Protein AF-A0A6M3XS46-F1 (afdb_monomer_lite)

Sequence (146 aa):
MAIVKEPLQTPPLLVDDRVGSIELVKHLKLACEATRLEYGDFAFFGNGPDDQILSIGIERKTLSDLVNSMQSGRLSGHQLIGLVDTYHIVYLLIEGTYRVNWDTGTIMVPRGKGWTPLGFGARTFSYREVANFLNTLAIIGNVHVW

Structure (mmCIF, N/CA/C/O backbone):
data_AF-A0A6M3XS46-F1
#
_entry.id   AF-A0A6M3XS46-F1
#
loop_
_atom_site.group_PDB
_atom_site.id
_atom_site.type_symbol
_atom_site.label_atom_id
_atom_site.label_alt_id
_atom_site.label_comp_id
_atom_site.label_asym_id
_atom_site.label_entity_id
_atom_site.label_seq_id
_atom_site.pdbx_PDB_ins_code
_atom_site.Cartn_x
_atom_site.Cartn_y
_atom_site.Cartn_z
_atom_site.occupancy
_atom_site.B_iso_or_equiv
_atom_site.auth_seq_id
_atom_site.auth_comp_id
_atom_site.auth_asym_id
_atom_site.auth_atom_id
_atom_site.pdbx_PDB_model_num
ATOM 1 N N . MET A 1 1 ? -38.302 -2.094 29.552 1.00 43.16 1 MET A N 1
ATOM 2 C CA . MET A 1 1 ? -37.564 -0.822 29.436 1.00 43.16 1 MET A CA 1
ATOM 3 C C . MET A 1 1 ? -36.583 -1.001 28.289 1.00 43.16 1 MET A C 1
ATOM 5 O O . MET A 1 1 ? -35.618 -1.733 28.449 1.00 43.16 1 MET A O 1
ATOM 9 N N . ALA A 1 2 ? -36.922 -0.518 27.092 1.00 43.22 2 ALA A N 1
ATOM 10 C CA . ALA A 1 2 ? -36.067 -0.682 25.919 1.00 43.22 2 ALA A CA 1
ATOM 11 C C . ALA A 1 2 ? -34.899 0.299 26.040 1.00 43.22 2 ALA A C 1
ATOM 13 O O . ALA A 1 2 ? -35.121 1.507 26.103 1.00 43.22 2 ALA A O 1
ATOM 14 N N . ILE A 1 3 ? -33.675 -0.219 26.127 1.00 46.28 3 ILE A N 1
ATOM 15 C CA . ILE A 1 3 ? -32.476 0.601 25.980 1.00 46.28 3 ILE A CA 1
ATOM 16 C C . ILE A 1 3 ? -32.455 1.015 24.513 1.00 46.28 3 ILE A C 1
ATOM 18 O O . ILE A 1 3 ? -32.160 0.207 23.634 1.00 46.28 3 ILE A O 1
ATOM 22 N N . VAL A 1 4 ? -32.835 2.259 24.244 1.00 43.72 4 VAL A N 1
ATOM 23 C CA . VAL A 1 4 ? -32.537 2.901 22.970 1.00 43.72 4 VAL A CA 1
ATOM 24 C C . VAL A 1 4 ? -31.016 3.055 22.966 1.00 43.72 4 VAL A C 1
ATOM 26 O O . VAL A 1 4 ? -30.494 3.963 23.604 1.00 43.72 4 VAL A O 1
ATOM 29 N N . LYS A 1 5 ? -30.287 2.106 22.356 1.00 49.78 5 LYS A N 1
ATOM 30 C CA . LYS A 1 5 ? -28.879 2.330 22.005 1.00 49.78 5 LYS A CA 1
ATOM 31 C C . LYS A 1 5 ? -28.913 3.545 21.079 1.00 49.78 5 LYS A C 1
ATOM 33 O O . LYS A 1 5 ? -29.469 3.449 19.984 1.00 49.78 5 LYS A O 1
ATOM 38 N N . GLU A 1 6 ? -28.422 4.693 21.545 1.00 52.88 6 GLU A N 1
ATOM 39 C CA . GLU A 1 6 ? -28.178 5.819 20.646 1.00 52.88 6 GLU A CA 1
ATOM 40 C C . GLU A 1 6 ? -27.375 5.300 19.446 1.00 52.88 6 GLU A C 1
ATOM 42 O O . GLU A 1 6 ? -26.515 4.427 19.632 1.00 52.88 6 GLU A O 1
ATOM 47 N N . PRO A 1 7 ? -27.666 5.755 18.214 1.00 50.28 7 PRO A N 1
ATOM 48 C CA . PRO A 1 7 ? -26.847 5.373 17.080 1.00 50.28 7 PRO A CA 1
ATOM 49 C C . PRO A 1 7 ? -25.418 5.782 17.420 1.00 5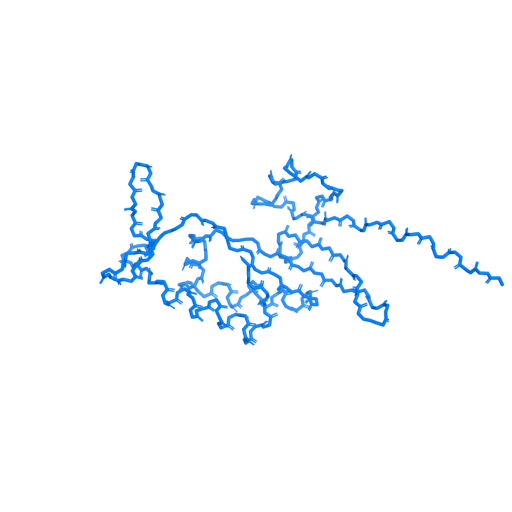0.28 7 PRO A C 1
ATOM 51 O O . PRO A 1 7 ? -25.172 6.959 17.679 1.00 50.28 7 PRO A O 1
ATOM 54 N N . LEU A 1 8 ? -24.509 4.801 17.475 1.00 51.78 8 LEU A N 1
ATOM 55 C CA . LEU A 1 8 ? -23.076 5.044 17.598 1.00 51.78 8 LEU A CA 1
ATOM 56 C C . LEU A 1 8 ? -22.747 6.156 16.603 1.00 51.78 8 LEU A C 1
ATOM 58 O O . LEU A 1 8 ? -22.883 5.952 15.394 1.00 51.78 8 LEU A O 1
ATOM 62 N N . GLN A 1 9 ? -22.418 7.345 17.121 1.00 57.31 9 GLN A N 1
ATOM 63 C CA . GLN A 1 9 ? -21.883 8.441 16.325 1.00 57.31 9 GLN A CA 1
ATOM 64 C C . GLN A 1 9 ? -20.797 7.812 15.464 1.00 57.31 9 GLN A C 1
ATOM 66 O O . GLN A 1 9 ? -19.858 7.243 16.019 1.00 57.31 9 GLN A O 1
ATOM 71 N N . THR A 1 10 ? -20.985 7.806 14.140 1.00 57.94 10 THR A N 1
ATOM 72 C CA . THR A 1 10 ? -20.041 7.187 13.202 1.00 57.94 10 THR A CA 1
ATOM 73 C C . THR A 1 10 ? -18.640 7.623 13.605 1.00 57.94 10 THR A C 1
ATOM 75 O O . THR A 1 10 ? -18.389 8.833 13.571 1.00 57.94 10 THR A O 1
ATOM 78 N N . PRO A 1 11 ? -17.771 6.700 14.058 1.00 62.44 11 PRO A N 1
ATOM 79 C CA . PRO A 1 11 ? -16.465 7.093 14.544 1.00 62.44 11 PRO A CA 1
ATOM 80 C C . PRO A 1 11 ? -15.732 7.798 13.398 1.00 62.44 11 PRO A C 1
ATOM 82 O O . PRO A 1 11 ? -15.813 7.331 12.254 1.00 62.44 11 PRO A O 1
ATOM 85 N N . PRO A 1 12 ? -15.092 8.949 13.666 1.00 84.88 12 PRO A N 1
ATOM 86 C CA . PRO A 1 12 ? -14.407 9.700 12.630 1.00 84.88 12 PRO A CA 1
ATOM 87 C C . PRO A 1 12 ? -13.337 8.819 11.989 1.00 84.88 12 PRO A C 1
ATOM 89 O O . PRO A 1 12 ? -12.680 8.021 12.660 1.00 84.88 12 PRO A O 1
ATOM 92 N N . LEU A 1 13 ? -13.150 8.975 10.680 1.00 95.31 13 LEU A N 1
ATOM 93 C CA . LEU A 1 13 ? -11.960 8.443 10.030 1.00 95.31 13 LEU A CA 1
ATOM 94 C C . LEU A 1 13 ? -10.748 9.182 10.601 1.00 95.31 13 LEU A C 1
ATOM 96 O O . LEU A 1 13 ? -10.633 10.397 10.442 1.00 95.31 13 LEU A O 1
ATOM 100 N N . LEU A 1 14 ? -9.851 8.457 11.252 1.00 97.06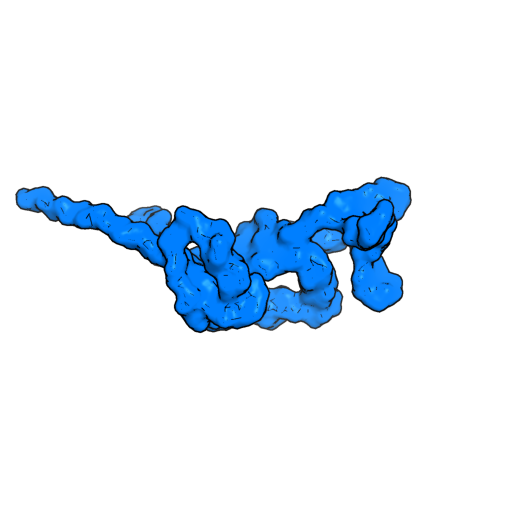 14 LEU A N 1
ATOM 101 C CA . LEU A 1 14 ? -8.575 8.987 11.697 1.00 97.06 14 LEU A CA 1
ATOM 102 C C . LEU A 1 14 ? -7.636 9.043 10.494 1.00 97.06 14 LEU A C 1
ATOM 104 O O . LEU A 1 14 ? -7.505 8.064 9.757 1.00 97.06 14 LEU A O 1
ATOM 108 N N . VAL A 1 15 ? -7.001 10.189 10.293 1.00 97.94 15 VAL A N 1
ATOM 109 C CA . VAL A 1 15 ? -6.031 10.429 9.223 1.00 97.94 15 VAL A CA 1
ATOM 110 C C . VAL A 1 15 ? -4.695 10.743 9.868 1.00 97.94 15 VAL A C 1
ATOM 112 O O . VAL A 1 15 ? -4.637 11.611 10.739 1.00 97.94 15 VAL A O 1
ATOM 115 N N . ASP A 1 16 ? -3.632 10.066 9.444 1.00 98.19 16 ASP A N 1
ATOM 116 C CA . ASP A 1 16 ? -2.299 10.363 9.950 1.00 98.19 16 ASP A CA 1
ATOM 117 C C . ASP A 1 16 ? -1.883 11.801 9.583 1.00 98.19 16 ASP A C 1
ATOM 119 O O . ASP A 1 16 ? -2.009 12.250 8.441 1.00 98.19 16 ASP A O 1
ATOM 123 N N . ASP A 1 17 ? -1.403 12.540 10.578 1.00 97.50 17 ASP A N 1
ATOM 124 C CA . ASP A 1 17 ? -1.013 13.947 10.479 1.00 97.50 17 ASP A CA 1
ATOM 125 C C . ASP A 1 17 ? 0.347 14.172 9.777 1.00 97.50 17 ASP A C 1
ATOM 127 O O . ASP A 1 17 ? 0.775 15.321 9.619 1.00 97.50 17 ASP A O 1
ATOM 131 N N . ARG A 1 18 ? 1.053 13.112 9.349 1.00 97.69 18 ARG A N 1
ATOM 132 C CA . ARG A 1 18 ? 2.296 13.219 8.568 1.00 97.69 18 ARG A CA 1
ATOM 133 C C . ARG A 1 18 ? 2.028 13.491 7.089 1.00 97.69 18 ARG A C 1
ATOM 135 O O . ARG A 1 18 ? 0.961 13.231 6.532 1.00 97.69 18 ARG A O 1
ATOM 142 N N . VAL A 1 19 ? 3.091 13.977 6.445 1.00 95.81 19 VAL A N 1
ATOM 143 C CA . VAL A 1 19 ? 3.185 14.154 4.991 1.00 95.81 19 VAL A CA 1
ATOM 144 C C . VAL A 1 19 ? 2.859 12.848 4.276 1.00 95.81 19 VAL A C 1
ATOM 146 O O . VAL A 1 19 ? 3.423 11.801 4.595 1.00 95.81 19 VAL A O 1
ATOM 149 N N . GLY A 1 20 ? 1.998 12.945 3.270 1.00 92.19 20 GLY A N 1
ATOM 150 C CA . GLY A 1 20 ? 1.479 11.824 2.499 1.00 92.19 20 GLY A CA 1
ATOM 151 C C . GLY A 1 20 ? 0.004 11.559 2.785 1.00 92.19 20 GLY A C 1
ATOM 152 O O . GLY A 1 20 ? -0.697 11.127 1.868 1.00 92.19 20 GLY A O 1
ATOM 153 N N . SER A 1 21 ? -0.465 11.865 3.996 1.00 96.31 21 SER A N 1
ATOM 154 C CA . SER A 1 21 ? -1.814 11.530 4.475 1.00 96.31 21 SER A CA 1
ATOM 155 C C . SER A 1 21 ? -2.610 12.777 4.843 1.00 96.31 21 SER A C 1
ATOM 157 O O . SER A 1 21 ? -3.753 12.933 4.403 1.00 96.31 21 SER A O 1
ATOM 159 N N . ILE A 1 22 ? -1.985 13.738 5.529 1.00 96.62 22 ILE A N 1
ATOM 160 C CA . ILE A 1 22 ? -2.630 14.996 5.925 1.00 96.62 22 ILE A CA 1
ATOM 161 C C . ILE A 1 22 ? -3.170 15.802 4.734 1.00 96.62 22 ILE A C 1
ATOM 163 O O . ILE A 1 22 ? -4.221 16.441 4.821 1.00 96.62 22 ILE A O 1
ATOM 167 N N . GLU A 1 23 ? -2.506 15.748 3.578 1.00 96.19 23 GLU A N 1
ATOM 168 C CA . GLU A 1 23 ? -2.924 16.475 2.378 1.00 96.19 23 GLU A CA 1
ATOM 169 C C . GLU A 1 23 ? -4.242 15.949 1.798 1.00 96.19 23 GLU A C 1
ATOM 171 O O . GLU A 1 23 ? -4.893 16.660 1.023 1.00 96.19 23 GLU A O 1
ATOM 176 N N . LEU A 1 24 ? -4.642 14.727 2.168 1.00 94.50 24 LEU A N 1
ATOM 177 C CA . LEU A 1 24 ? -5.864 14.080 1.703 1.00 94.50 24 LEU A CA 1
ATOM 178 C C . LEU A 1 24 ? -7.103 14.513 2.487 1.00 94.50 24 LEU A C 1
ATOM 180 O O . LEU A 1 24 ? -8.199 14.423 1.938 1.00 94.50 24 LEU A O 1
ATOM 184 N N . VAL A 1 25 ? -6.953 15.082 3.690 1.00 95.06 25 VAL A N 1
ATOM 185 C CA . VAL A 1 25 ? -8.079 15.559 4.520 1.00 95.06 25 VAL A CA 1
ATOM 186 C C . VAL A 1 25 ? -9.020 16.474 3.734 1.00 95.06 25 VAL A C 1
ATOM 188 O O . VAL A 1 25 ? -10.232 16.283 3.746 1.00 95.06 25 VAL A O 1
ATOM 191 N N . LYS A 1 26 ? -8.474 17.410 2.948 1.00 94.62 26 LYS A N 1
ATOM 192 C CA . LYS A 1 26 ? -9.262 18.358 2.131 1.00 94.62 26 LYS A CA 1
ATOM 193 C C . LYS A 1 26 ? -10.095 17.702 1.019 1.00 94.62 26 LYS A C 1
ATOM 195 O O . LYS A 1 26 ? -10.945 18.359 0.423 1.00 94.62 26 LYS A O 1
ATOM 200 N N . HIS A 1 27 ? -9.806 16.447 0.682 1.00 94.25 27 HIS A N 1
ATOM 201 C CA . HIS A 1 27 ? -10.492 15.687 -0.361 1.00 94.25 27 HIS A CA 1
ATOM 202 C C . HIS A 1 27 ? -11.542 14.723 0.204 1.00 94.25 27 HIS A C 1
ATOM 204 O O . HIS A 1 27 ? -12.383 14.230 -0.552 1.00 94.25 27 HIS A O 1
ATOM 210 N N . LEU A 1 28 ? -11.526 14.473 1.516 1.00 91.81 28 LEU A N 1
ATOM 211 C CA . LEU A 1 28 ? -12.469 13.585 2.182 1.00 91.81 28 LEU A CA 1
ATOM 212 C C . LEU A 1 28 ? -13.799 14.311 2.408 1.00 91.81 28 LEU A C 1
ATOM 214 O O . LEU A 1 28 ? -13.860 15.384 2.999 1.00 91.81 28 LEU A O 1
ATOM 218 N N . LYS A 1 29 ? -14.892 13.710 1.928 1.00 91.19 29 LYS A N 1
ATOM 219 C CA . LYS A 1 29 ? -16.264 14.239 2.072 1.00 91.19 29 LYS A CA 1
ATOM 220 C C . LYS A 1 29 ? -17.009 13.648 3.276 1.00 91.19 29 LYS A C 1
ATOM 222 O O . LYS A 1 29 ? -18.235 13.658 3.307 1.00 91.19 29 LYS A O 1
ATOM 227 N N . LEU A 1 30 ? -16.268 13.081 4.221 1.00 89.88 30 LEU A N 1
ATOM 228 C CA . LEU A 1 30 ? -16.771 12.398 5.409 1.00 89.88 30 LEU A CA 1
ATOM 229 C C . LEU A 1 30 ? -16.112 12.986 6.660 1.00 89.88 30 LEU A C 1
ATOM 231 O O . LEU A 1 30 ? -15.064 13.627 6.564 1.00 89.88 30 LEU A O 1
ATOM 235 N N . ALA A 1 31 ? -16.728 12.775 7.823 1.00 90.81 31 ALA A N 1
ATOM 236 C CA . ALA A 1 31 ? -16.176 13.233 9.093 1.00 90.81 31 ALA A CA 1
ATOM 237 C C . ALA A 1 31 ? -14.843 12.528 9.377 1.00 90.81 31 ALA A C 1
ATOM 239 O O . ALA A 1 31 ? -14.791 11.303 9.497 1.00 90.81 31 ALA A O 1
ATOM 240 N N . CYS A 1 32 ? -13.771 13.308 9.464 1.00 94.25 32 CYS A N 1
ATOM 241 C CA . CYS A 1 32 ? -12.431 12.811 9.727 1.00 94.25 32 CYS A CA 1
ATOM 242 C C . CYS A 1 32 ? -11.701 13.699 10.731 1.00 94.25 32 CYS A C 1
ATOM 244 O O . CYS A 1 32 ? -12.022 14.879 10.889 1.00 94.25 32 CYS A O 1
ATOM 246 N N . GLU A 1 33 ? -10.717 13.112 11.398 1.00 95.00 33 GLU A N 1
ATOM 247 C CA . GLU A 1 33 ? -9.860 13.767 12.376 1.00 95.00 33 GLU A CA 1
ATOM 248 C C . GLU A 1 33 ? -8.399 13.505 12.008 1.00 95.00 33 GLU A C 1
ATOM 250 O O . GLU A 1 33 ? -7.985 12.356 11.857 1.00 95.00 33 GLU A O 1
ATOM 255 N N . ALA A 1 34 ? -7.618 14.574 11.850 1.00 96.44 34 ALA A N 1
ATOM 256 C CA . ALA A 1 34 ? -6.177 14.459 11.677 1.00 96.44 34 ALA A CA 1
ATOM 257 C C . ALA A 1 34 ? -5.516 14.230 13.041 1.00 96.44 34 ALA A C 1
ATOM 259 O O . ALA A 1 34 ? -5.679 15.042 13.950 1.00 96.44 34 ALA A O 1
ATOM 260 N N . THR A 1 35 ? -4.765 13.142 13.177 1.00 96.75 35 THR A N 1
ATOM 261 C CA . THR A 1 35 ? -4.103 12.755 14.427 1.00 96.75 35 THR A CA 1
ATOM 262 C C . THR A 1 35 ? -2.827 11.965 14.145 1.00 96.75 35 THR A C 1
ATOM 264 O O . THR A 1 35 ? -2.544 11.595 13.009 1.00 96.75 35 THR A O 1
ATOM 267 N N . ARG A 1 36 ? -2.030 11.693 15.177 1.00 97.44 36 ARG A N 1
ATOM 268 C CA . ARG A 1 36 ? -0.848 10.841 15.051 1.00 97.44 36 ARG A CA 1
ATOM 269 C C . ARG A 1 36 ? -1.260 9.372 15.096 1.00 97.44 36 ARG A C 1
ATOM 271 O O . ARG A 1 36 ? -1.725 8.917 16.138 1.00 97.44 36 ARG A O 1
ATOM 278 N N . LEU A 1 37 ? -1.021 8.620 14.021 1.00 96.88 37 LEU A N 1
ATOM 279 C CA . LEU A 1 37 ? -1.127 7.162 14.045 1.00 96.88 37 LEU A CA 1
ATOM 280 C C . LEU A 1 37 ? 0.255 6.545 14.280 1.00 96.88 37 LEU A C 1
ATOM 282 O O . LEU A 1 37 ? 1.275 7.035 13.787 1.00 96.88 37 LEU A O 1
ATOM 286 N N . GLU A 1 38 ? 0.309 5.459 15.051 1.00 95.50 38 GLU A N 1
ATOM 287 C CA . GLU A 1 38 ? 1.556 4.704 15.214 1.00 95.50 38 GLU A CA 1
ATOM 288 C C . GLU A 1 38 ? 1.923 4.007 13.894 1.00 95.50 38 GLU A C 1
ATOM 290 O O . GLU A 1 38 ? 3.058 4.121 13.418 1.00 95.50 38 GLU A O 1
ATOM 295 N N . TYR A 1 39 ? 0.921 3.410 13.239 1.00 96.12 39 TYR A N 1
ATOM 296 C CA . TYR A 1 39 ? 1.029 2.729 11.950 1.00 96.12 39 TYR A CA 1
ATOM 297 C C . TYR A 1 39 ? -0.148 3.079 11.034 1.00 96.12 39 TYR A C 1
ATOM 299 O O . TYR A 1 39 ? -1.247 3.337 11.508 1.00 96.12 39 TYR A O 1
ATOM 307 N N . GLY A 1 40 ? 0.078 3.035 9.721 1.00 96.25 40 GLY A N 1
ATOM 308 C CA . GLY A 1 40 ? -0.936 3.326 8.709 1.00 96.25 40 GLY A CA 1
ATOM 309 C C . GLY A 1 40 ? -1.129 4.811 8.420 1.00 96.25 40 GLY A C 1
ATOM 310 O O . GLY A 1 40 ? -0.666 5.689 9.147 1.00 96.25 40 GLY A O 1
ATOM 311 N N . ASP A 1 41 ? -1.831 5.061 7.322 1.00 97.31 41 ASP A N 1
ATOM 312 C CA . ASP A 1 41 ? -2.196 6.393 6.841 1.00 97.31 41 ASP A CA 1
ATOM 313 C C . ASP A 1 41 ? -3.604 6.788 7.280 1.00 97.31 41 ASP A C 1
ATOM 315 O O . ASP A 1 41 ? -3.902 7.968 7.476 1.00 97.31 41 ASP A O 1
ATOM 319 N N . PHE A 1 42 ? -4.472 5.788 7.442 1.00 97.75 42 PHE A N 1
ATOM 320 C CA . PHE A 1 42 ? -5.828 5.964 7.930 1.00 97.75 42 PHE A CA 1
ATOM 321 C C . PHE A 1 42 ? -6.197 4.860 8.906 1.00 97.75 42 PHE A C 1
ATOM 323 O O . PHE A 1 42 ? -5.757 3.717 8.765 1.00 97.75 42 PHE A O 1
ATOM 330 N N . ALA A 1 43 ? -7.075 5.181 9.848 1.00 97.81 43 ALA A N 1
ATOM 331 C CA . ALA A 1 43 ? -7.666 4.194 10.730 1.00 97.81 43 ALA A CA 1
ATOM 332 C C . ALA A 1 43 ? -9.106 4.551 11.084 1.00 97.81 43 ALA A C 1
ATOM 334 O O . ALA A 1 43 ? -9.485 5.717 11.135 1.00 97.81 43 ALA A O 1
ATOM 335 N N . PHE A 1 44 ? -9.925 3.546 11.348 1.00 96.31 44 PHE A N 1
ATOM 336 C CA . PHE A 1 44 ? -11.261 3.740 11.901 1.00 96.31 44 PHE A CA 1
ATOM 337 C C . PHE A 1 44 ? -11.695 2.490 12.663 1.00 96.31 44 PHE A C 1
ATOM 339 O O . PHE A 1 44 ? -11.047 1.443 12.597 1.00 96.31 44 PHE A O 1
ATOM 346 N N . PHE A 1 45 ? -12.800 2.603 13.394 1.00 94.31 45 PHE A N 1
ATOM 347 C CA . PHE A 1 45 ? -13.420 1.475 14.077 1.00 94.31 45 PHE A CA 1
ATOM 348 C C . PHE A 1 45 ? -14.679 1.034 13.339 1.00 94.31 45 PHE A C 1
ATOM 350 O O . PHE A 1 45 ? -15.470 1.860 12.883 1.00 94.31 45 PHE A O 1
ATOM 357 N N . GLY A 1 46 ? -14.862 -0.276 13.227 1.00 89.88 46 GLY A N 1
ATOM 358 C CA . GLY A 1 46 ? -16.019 -0.900 12.603 1.00 89.88 46 GLY A CA 1
ATOM 359 C C . GLY A 1 46 ? -16.714 -1.866 13.553 1.00 89.88 46 GLY A C 1
ATOM 360 O O . GLY A 1 46 ? -16.131 -2.333 14.531 1.00 89.88 46 GLY A O 1
ATOM 361 N N . ASN A 1 47 ? -17.966 -2.186 13.238 1.00 90.56 47 ASN A N 1
ATOM 362 C CA . ASN A 1 47 ? -18.706 -3.227 13.942 1.00 90.56 47 ASN A CA 1
ATOM 363 C C . ASN A 1 47 ? -18.323 -4.591 13.357 1.00 90.56 47 ASN A C 1
ATOM 365 O O . ASN A 1 47 ? -18.529 -4.841 12.168 1.00 90.56 47 ASN A O 1
ATOM 369 N N . GLY A 1 48 ? -17.754 -5.449 14.190 1.00 89.94 48 GLY A N 1
ATOM 370 C CA . GLY A 1 48 ? -17.498 -6.853 13.909 1.00 89.94 48 GLY A CA 1
ATOM 371 C C . GLY A 1 48 ? -18.648 -7.763 14.353 1.00 89.94 48 GLY A C 1
ATOM 372 O O . GLY A 1 48 ? -19.663 -7.291 14.873 1.00 89.94 48 GLY A O 1
ATOM 373 N N . PRO A 1 49 ? -18.502 -9.083 14.146 1.00 92.19 49 PRO A N 1
ATOM 374 C CA . PRO A 1 49 ? -19.424 -10.082 14.681 1.00 92.19 49 PRO A CA 1
ATOM 375 C C . PRO A 1 49 ? -19.569 -9.975 16.205 1.00 92.19 49 PRO A C 1
ATOM 377 O O . PRO A 1 49 ? -18.651 -9.530 16.889 1.00 92.19 49 PRO A O 1
ATOM 380 N N . ASP A 1 50 ? -20.718 -10.403 16.731 1.00 92.88 50 ASP A N 1
ATOM 381 C CA . ASP A 1 50 ? -20.989 -10.476 18.175 1.00 92.88 50 ASP A CA 1
ATOM 382 C C . ASP A 1 50 ? -20.779 -9.148 18.933 1.00 92.88 50 ASP A C 1
ATOM 384 O O . ASP A 1 50 ? -20.277 -9.133 20.056 1.00 92.88 50 ASP A O 1
ATOM 388 N N . ASP A 1 51 ? -21.158 -8.023 18.310 1.00 87.31 51 ASP A N 1
ATOM 389 C CA . ASP A 1 51 ? -20.997 -6.658 18.844 1.00 87.31 51 ASP A CA 1
ATOM 390 C C . ASP A 1 51 ? -19.528 -6.275 19.159 1.00 87.31 51 ASP A C 1
ATOM 392 O O . ASP A 1 51 ? -19.272 -5.319 19.897 1.00 87.31 51 ASP A O 1
ATOM 396 N N . GLN A 1 52 ? -18.542 -6.984 18.594 1.00 92.00 52 GLN A N 1
ATOM 397 C CA . GLN A 1 52 ? -17.131 -6.626 18.749 1.00 92.00 52 GLN A CA 1
ATOM 398 C C . GLN A 1 52 ? -16.809 -5.334 17.995 1.00 92.00 52 GLN A C 1
ATOM 400 O O . GLN A 1 52 ? -17.217 -5.147 16.852 1.00 92.00 52 GLN A O 1
ATOM 405 N N . ILE A 1 53 ? -16.019 -4.452 18.605 1.00 92.31 53 ILE A N 1
ATOM 406 C CA . ILE A 1 53 ? -15.453 -3.293 17.910 1.00 92.31 53 ILE A CA 1
ATOM 407 C C . ILE A 1 53 ? -14.124 -3.725 17.296 1.00 92.31 53 ILE A C 1
ATOM 409 O O . ILE A 1 53 ? -13.196 -4.089 18.015 1.00 92.31 53 ILE A O 1
ATOM 413 N N . LEU A 1 54 ? -14.025 -3.664 15.971 1.00 94.88 54 LEU A N 1
ATOM 414 C CA . LEU A 1 54 ? -12.800 -3.973 15.242 1.00 94.88 54 LEU A CA 1
ATOM 415 C C . LEU A 1 54 ? -12.085 -2.680 14.873 1.00 94.88 54 LEU A C 1
ATOM 417 O O . LEU A 1 54 ? -12.707 -1.736 14.391 1.00 94.88 54 LEU A O 1
ATOM 421 N N . SER A 1 55 ? -10.772 -2.645 15.075 1.00 96.44 55 SER A N 1
ATOM 422 C CA . SER A 1 55 ? -9.909 -1.592 14.537 1.00 96.44 55 SER A CA 1
ATOM 423 C C . SER A 1 55 ? -9.478 -1.953 13.116 1.00 96.44 55 SER A C 1
ATOM 425 O O .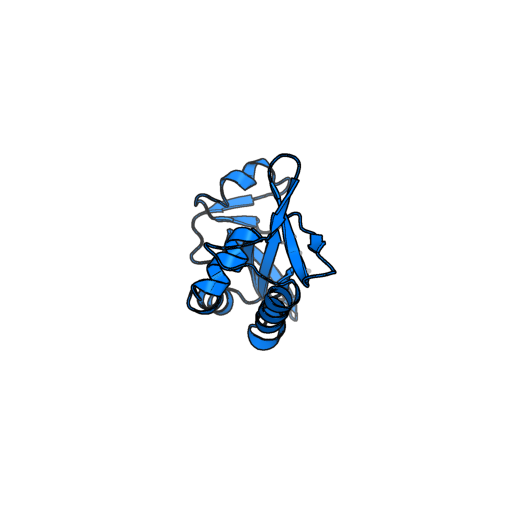 SER A 1 55 ? -9.057 -3.081 12.850 1.00 96.44 55 SER A O 1
ATOM 427 N N . ILE A 1 56 ? -9.591 -0.993 12.203 1.00 97.38 56 ILE A N 1
ATOM 428 C CA . ILE A 1 56 ? -9.214 -1.139 10.800 1.00 97.38 56 ILE A CA 1
ATOM 429 C C . ILE A 1 56 ? -8.121 -0.127 10.491 1.00 97.38 56 ILE A C 1
ATOM 431 O O . ILE A 1 56 ? -8.322 1.069 10.698 1.00 97.38 56 ILE A O 1
ATOM 435 N N . GLY A 1 57 ? -6.988 -0.611 9.988 1.00 97.50 57 GLY A N 1
ATOM 436 C CA . GLY A 1 57 ? -5.876 0.207 9.514 1.00 97.50 57 GLY A CA 1
ATOM 437 C C . GLY A 1 57 ? -5.764 0.152 7.997 1.00 97.50 57 GLY A C 1
ATOM 438 O O . GLY A 1 57 ? -5.973 -0.897 7.388 1.00 97.50 57 GLY A O 1
ATOM 439 N N . ILE A 1 58 ? -5.428 1.279 7.379 1.00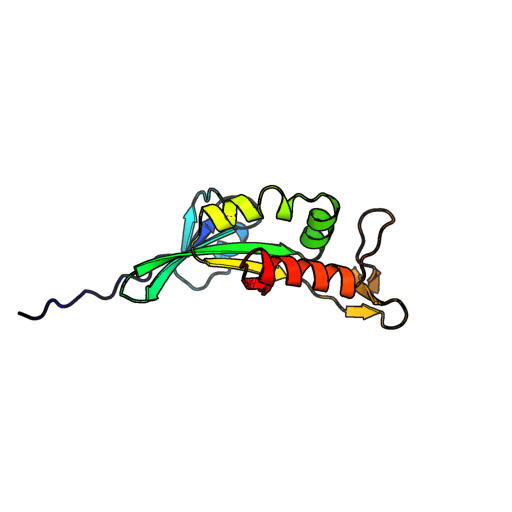 97.56 58 ILE A N 1
ATOM 440 C CA . ILE A 1 58 ? -5.211 1.389 5.938 1.00 97.56 58 ILE A CA 1
ATOM 441 C C . ILE A 1 58 ? -3.833 2.008 5.709 1.00 97.56 58 ILE A C 1
ATOM 443 O O . ILE A 1 58 ? -3.570 3.125 6.150 1.00 97.56 58 ILE A O 1
ATOM 447 N N . GLU A 1 59 ? -2.975 1.305 4.977 1.00 97.25 59 GLU A N 1
ATOM 448 C CA . GLU A 1 59 ? -1.753 1.868 4.395 1.00 97.25 59 GLU A CA 1
ATOM 449 C C . GLU A 1 59 ? -2.020 2.162 2.921 1.00 97.25 59 GLU A C 1
ATOM 451 O O . GLU A 1 59 ? -2.408 1.273 2.156 1.00 97.25 59 GLU A O 1
ATOM 456 N N . ARG A 1 60 ? -1.789 3.404 2.504 1.00 96.19 60 ARG A N 1
ATOM 457 C CA . ARG A 1 60 ? -1.841 3.816 1.109 1.00 96.19 60 ARG A CA 1
ATOM 458 C C . ARG A 1 60 ? -0.431 3.834 0.544 1.00 96.19 60 ARG A C 1
ATOM 460 O O . ARG A 1 60 ? 0.510 4.349 1.140 1.00 96.19 60 ARG A O 1
ATOM 467 N N . LYS A 1 61 ? -0.263 3.302 -0.662 1.00 94.38 61 LYS A N 1
ATOM 468 C CA . LYS A 1 61 ? 1.047 3.279 -1.302 1.00 94.38 61 LYS A CA 1
ATOM 469 C C . LYS A 1 61 ? 0.936 3.472 -2.801 1.00 94.38 61 LYS A C 1
ATOM 471 O O . LYS A 1 61 ? 0.145 2.809 -3.465 1.00 94.38 61 LYS A O 1
ATOM 476 N N . THR A 1 62 ? 1.761 4.352 -3.363 1.00 95.06 62 THR A N 1
ATOM 477 C CA . THR A 1 62 ? 1.857 4.434 -4.822 1.00 95.06 62 THR A CA 1
ATOM 478 C C . THR A 1 62 ? 2.515 3.170 -5.371 1.00 95.06 62 THR A C 1
ATOM 480 O O . THR A 1 62 ? 3.342 2.539 -4.709 1.00 95.06 62 THR A O 1
ATOM 483 N N . LEU A 1 63 ? 2.229 2.822 -6.624 1.00 95.00 63 LEU A N 1
ATOM 484 C CA . LEU A 1 63 ? 2.880 1.697 -7.293 1.00 95.00 63 LEU A CA 1
ATOM 485 C C . LEU A 1 63 ? 4.416 1.842 -7.320 1.00 95.00 63 LEU A C 1
ATOM 487 O O . LEU A 1 63 ? 5.133 0.845 -7.241 1.00 95.00 63 LEU A O 1
ATOM 491 N N . SER A 1 64 ? 4.929 3.077 -7.386 1.00 92.62 64 SER A N 1
ATOM 492 C CA . SER A 1 64 ? 6.374 3.347 -7.320 1.00 92.62 64 SER A CA 1
ATOM 493 C C . SER A 1 64 ? 6.940 3.080 -5.924 1.00 92.62 64 SER A C 1
ATOM 495 O O . SER A 1 64 ? 7.981 2.438 -5.790 1.00 92.62 64 SER A O 1
ATOM 497 N N . ASP A 1 65 ? 6.244 3.518 -4.877 1.00 92.81 65 ASP A N 1
ATOM 498 C CA . ASP A 1 65 ? 6.656 3.267 -3.494 1.00 92.81 65 ASP A CA 1
ATOM 499 C C . ASP A 1 65 ? 6.583 1.781 -3.140 1.00 92.81 65 ASP A C 1
ATOM 501 O O . ASP A 1 65 ? 7.446 1.273 -2.420 1.00 92.81 65 ASP A O 1
ATOM 505 N N . LEU A 1 66 ? 5.595 1.064 -3.687 1.00 93.88 66 LEU A N 1
ATOM 506 C CA . LEU A 1 66 ? 5.459 -0.378 -3.526 1.00 93.88 66 LEU A CA 1
ATOM 507 C C . LEU A 1 66 ? 6.710 -1.091 -4.040 1.00 93.88 66 LEU A C 1
ATOM 509 O O . LEU A 1 66 ? 7.363 -1.782 -3.258 1.00 93.88 66 LEU A O 1
ATOM 513 N N . VAL A 1 67 ? 7.096 -0.888 -5.304 1.00 93.38 67 VAL A N 1
ATOM 514 C CA . VAL A 1 67 ? 8.255 -1.596 -5.880 1.00 93.38 67 VAL A CA 1
ATOM 515 C C . VAL A 1 67 ? 9.573 -1.227 -5.194 1.00 93.38 67 VAL A C 1
ATOM 517 O O . VAL A 1 67 ? 10.419 -2.096 -4.973 1.00 93.38 67 VAL A O 1
ATOM 520 N N . ASN A 1 68 ? 9.722 0.024 -4.752 1.00 90.50 68 ASN A N 1
ATOM 521 C CA . ASN A 1 68 ? 10.877 0.449 -3.958 1.00 90.50 68 ASN A CA 1
ATOM 522 C C . ASN A 1 68 ? 10.921 -0.279 -2.603 1.00 90.50 68 ASN A C 1
ATOM 524 O O . ASN A 1 68 ? 11.975 -0.729 -2.141 1.00 90.50 68 ASN A O 1
ATOM 528 N N . SER A 1 69 ? 9.763 -0.425 -1.958 1.00 90.19 69 SER A N 1
ATOM 529 C CA . SER A 1 69 ? 9.644 -1.118 -0.675 1.00 90.19 69 SER A CA 1
ATOM 530 C C . SER A 1 69 ? 9.808 -2.638 -0.787 1.00 90.19 69 SER A C 1
ATOM 532 O O . SER A 1 69 ? 10.356 -3.248 0.128 1.00 90.19 69 SER A O 1
ATOM 534 N N . MET A 1 70 ? 9.424 -3.234 -1.922 1.00 90.88 70 MET A N 1
ATOM 535 C CA . MET A 1 70 ? 9.695 -4.638 -2.247 1.00 90.88 70 MET A CA 1
ATOM 536 C C . MET A 1 70 ? 11.198 -4.901 -2.353 1.00 90.88 70 MET A C 1
ATOM 538 O O . MET A 1 70 ? 11.691 -5.892 -1.824 1.00 90.88 70 MET A O 1
ATOM 542 N N . GLN A 1 71 ? 11.943 -4.014 -3.020 1.00 87.62 71 GLN A N 1
ATOM 543 C CA . GLN A 1 71 ? 13.383 -4.193 -3.211 1.00 87.62 71 GLN A CA 1
ATOM 544 C C . GLN A 1 71 ? 14.182 -4.019 -1.918 1.00 87.62 71 GLN A C 1
ATOM 546 O O . GLN A 1 71 ? 15.156 -4.732 -1.697 1.00 87.62 71 GLN A O 1
ATOM 551 N N . SER A 1 72 ? 13.784 -3.062 -1.081 1.00 87.94 72 SER A N 1
ATOM 552 C CA . SER A 1 72 ? 14.436 -2.801 0.207 1.00 87.94 72 SER A CA 1
ATOM 553 C C . SER A 1 72 ? 13.989 -3.749 1.323 1.00 87.94 72 SER A C 1
ATOM 555 O O . SER A 1 72 ? 14.623 -3.780 2.372 1.00 87.94 72 SER A O 1
ATOM 557 N N . GLY A 1 73 ? 12.884 -4.480 1.139 1.00 86.94 73 GLY A N 1
ATOM 558 C CA . GLY A 1 73 ? 12.246 -5.279 2.190 1.00 86.94 73 GLY A CA 1
ATOM 559 C C . GLY A 1 73 ? 11.512 -4.451 3.254 1.00 86.94 73 GLY A C 1
ATOM 560 O O . GLY A 1 73 ? 10.952 -5.019 4.190 1.00 86.94 73 GLY A O 1
ATOM 561 N N . ARG A 1 74 ? 11.472 -3.114 3.122 1.00 86.44 74 ARG A N 1
ATOM 562 C CA . ARG A 1 74 ? 10.915 -2.192 4.130 1.00 86.44 74 ARG A CA 1
ATOM 563 C C . ARG A 1 74 ? 9.455 -2.493 4.470 1.00 86.44 74 ARG A C 1
ATOM 565 O O . ARG A 1 74 ? 9.055 -2.355 5.625 1.00 86.44 74 ARG A O 1
ATOM 572 N N . LEU A 1 75 ? 8.665 -2.870 3.465 1.00 80.19 75 LEU A N 1
ATOM 573 C CA . LEU A 1 75 ? 7.235 -3.098 3.653 1.00 80.19 75 LEU A CA 1
ATOM 574 C C . LEU A 1 75 ? 6.984 -4.338 4.512 1.00 80.19 75 LEU A C 1
ATOM 576 O O . LEU A 1 75 ? 6.344 -4.230 5.550 1.00 80.19 75 LEU A O 1
ATOM 580 N N . SER A 1 76 ? 7.540 -5.486 4.126 1.00 80.62 76 SER A N 1
ATOM 581 C CA . SER A 1 76 ? 7.343 -6.751 4.840 1.00 80.62 76 SER A CA 1
ATOM 582 C C . SER A 1 76 ? 8.122 -6.847 6.156 1.00 80.62 76 SER A C 1
ATOM 584 O O . SER A 1 76 ? 7.717 -7.598 7.030 1.00 80.62 76 SER A O 1
ATOM 586 N N . GLY A 1 77 ? 9.235 -6.120 6.306 1.00 78.12 77 GLY A N 1
ATOM 587 C CA . GLY A 1 77 ? 10.117 -6.247 7.472 1.00 78.12 77 GLY A CA 1
ATOM 588 C C . GLY A 1 77 ? 9.738 -5.399 8.689 1.00 78.12 77 GLY A C 1
ATOM 589 O O . GLY A 1 77 ? 10.146 -5.734 9.793 1.00 78.12 77 GLY A O 1
ATOM 590 N N . HIS A 1 78 ? 8.989 -4.306 8.508 1.00 78.44 78 HIS A N 1
ATOM 591 C CA . HIS A 1 78 ? 8.666 -3.390 9.612 1.00 78.44 78 HIS A CA 1
ATOM 592 C C . HIS A 1 78 ? 7.260 -2.803 9.517 1.00 78.44 78 HIS A C 1
ATOM 594 O O . HIS A 1 78 ? 6.497 -2.902 10.472 1.00 78.44 78 HIS A O 1
ATOM 600 N N . GLN A 1 79 ? 6.903 -2.198 8.378 1.00 83.38 79 GLN A N 1
ATOM 601 C CA . GLN A 1 79 ? 5.629 -1.475 8.272 1.00 83.38 79 GLN A CA 1
ATOM 602 C C . GLN A 1 79 ? 4.429 -2.415 8.391 1.00 83.38 79 GLN A C 1
ATOM 604 O O . GLN A 1 79 ? 3.496 -2.131 9.134 1.00 83.38 79 GLN A O 1
ATOM 609 N N . LEU A 1 80 ? 4.467 -3.541 7.675 1.00 88.88 80 LEU A N 1
ATOM 610 C CA . LEU A 1 80 ? 3.349 -4.474 7.658 1.00 88.88 80 LEU A CA 1
ATOM 611 C C . LEU A 1 80 ? 3.171 -5.189 8.994 1.00 88.88 80 LEU A C 1
ATOM 613 O O . LEU A 1 80 ? 2.039 -5.375 9.409 1.00 88.88 80 LEU A O 1
ATOM 617 N N . ILE A 1 81 ? 4.275 -5.530 9.668 1.00 91.75 81 ILE A N 1
ATOM 618 C CA . ILE A 1 81 ? 4.251 -6.139 11.005 1.00 91.75 81 ILE A CA 1
ATOM 619 C C . ILE A 1 81 ? 3.563 -5.191 11.991 1.00 91.75 81 ILE A C 1
ATOM 621 O O . ILE A 1 81 ? 2.590 -5.573 12.626 1.00 91.75 81 ILE A O 1
ATOM 625 N N . GLY A 1 82 ? 3.980 -3.921 12.028 1.00 93.88 82 GLY A N 1
ATOM 626 C CA . GLY A 1 82 ? 3.341 -2.934 12.898 1.00 93.88 82 GLY A CA 1
ATOM 627 C C . GLY A 1 82 ? 1.851 -2.745 12.603 1.00 93.88 82 GLY A C 1
ATOM 628 O O . GLY A 1 82 ? 1.052 -2.647 13.528 1.00 93.88 82 GLY A O 1
ATOM 629 N N . LEU A 1 83 ? 1.450 -2.765 11.327 1.00 95.44 83 LEU A N 1
ATOM 630 C CA . LEU A 1 83 ? 0.038 -2.698 10.941 1.00 95.44 83 LEU A CA 1
ATOM 631 C C . LEU A 1 83 ? -0.770 -3.895 11.456 1.00 95.44 83 LEU A C 1
ATOM 633 O O . LEU A 1 83 ? -1.814 -3.684 12.069 1.00 95.44 83 LEU A O 1
ATOM 637 N N . VAL A 1 84 ? -0.312 -5.127 11.211 1.00 94.94 84 VAL A N 1
ATOM 638 C CA . VAL A 1 84 ? -1.061 -6.338 11.603 1.00 94.94 84 VAL A CA 1
ATOM 639 C C . VAL A 1 84 ? -1.076 -6.560 13.114 1.00 94.94 84 VAL A C 1
ATOM 641 O O . VAL A 1 84 ? -2.027 -7.140 13.625 1.00 94.94 84 VAL A O 1
ATOM 644 N N . ASP A 1 85 ? -0.070 -6.058 13.832 1.00 95.19 85 ASP A N 1
ATOM 645 C CA . ASP A 1 85 ? -0.032 -6.100 15.297 1.00 95.19 85 ASP A CA 1
ATOM 646 C C . ASP A 1 85 ? -0.942 -5.027 15.930 1.00 95.19 85 ASP A C 1
ATOM 648 O O . ASP A 1 85 ? -1.406 -5.189 17.059 1.00 95.19 85 ASP A O 1
ATOM 652 N N . THR A 1 86 ? -1.214 -3.931 15.211 1.00 96.62 86 THR A N 1
ATOM 653 C CA . THR A 1 86 ? -2.006 -2.788 15.710 1.00 96.62 86 THR A CA 1
ATOM 654 C C . THR A 1 86 ? -3.492 -2.894 15.365 1.00 96.62 86 THR A C 1
ATOM 656 O O . THR A 1 86 ? -4.353 -2.462 16.138 1.00 96.62 86 THR A O 1
ATOM 659 N N . TYR A 1 87 ? -3.817 -3.440 14.192 1.00 97.19 87 TYR A N 1
ATOM 660 C CA . TYR A 1 87 ? -5.171 -3.437 13.648 1.00 97.19 87 TYR A CA 1
ATOM 661 C C . TYR A 1 87 ? -5.717 -4.848 13.463 1.00 97.19 87 TYR A C 1
ATOM 663 O O . TYR A 1 87 ? -5.032 -5.732 12.961 1.00 97.19 87 TYR A O 1
ATOM 671 N N . HIS A 1 88 ? -6.996 -5.039 13.795 1.00 96.75 88 HIS A N 1
ATOM 672 C CA . HIS A 1 88 ? -7.676 -6.319 13.576 1.00 96.75 88 HIS A CA 1
ATOM 673 C C . HIS A 1 88 ? -7.818 -6.634 12.082 1.00 96.75 88 HIS A C 1
ATOM 675 O O . HIS A 1 88 ? -7.765 -7.795 11.681 1.00 96.75 88 HIS A O 1
ATOM 681 N N . ILE A 1 89 ? -8.030 -5.600 11.261 1.00 96.69 89 ILE A N 1
ATOM 682 C CA . ILE A 1 89 ? -8.139 -5.707 9.806 1.00 96.69 89 ILE A CA 1
ATOM 683 C C . ILE A 1 89 ? -7.202 -4.681 9.173 1.00 96.69 89 ILE A C 1
ATOM 685 O O . ILE A 1 89 ? -7.271 -3.493 9.488 1.00 96.69 89 ILE A O 1
ATOM 689 N N . VAL A 1 90 ? -6.357 -5.133 8.247 1.00 97.50 90 VAL A N 1
ATOM 690 C CA . VAL A 1 90 ? -5.407 -4.274 7.531 1.00 97.50 90 VAL A CA 1
ATOM 691 C C . VAL A 1 90 ? -5.746 -4.245 6.050 1.00 97.50 90 VAL A C 1
ATOM 693 O O . VAL A 1 90 ? -5.832 -5.292 5.409 1.00 97.50 90 VAL A O 1
ATOM 696 N N . TYR A 1 91 ? -5.877 -3.041 5.501 1.00 97.69 91 TYR A N 1
ATOM 697 C CA . TYR A 1 91 ? -5.945 -2.805 4.065 1.00 97.69 91 TYR A CA 1
ATOM 698 C C . TYR A 1 91 ? -4.635 -2.207 3.555 1.00 97.69 91 TYR A C 1
ATOM 700 O O . TYR A 1 91 ? -4.084 -1.281 4.149 1.00 97.69 91 TYR A O 1
ATOM 708 N N . LEU A 1 92 ? -4.167 -2.713 2.417 1.00 97.06 92 LEU A N 1
ATOM 709 C CA . LEU A 1 92 ? -3.087 -2.123 1.637 1.00 97.06 92 LEU A CA 1
ATOM 710 C C . LEU A 1 92 ? -3.671 -1.604 0.323 1.00 97.06 92 LEU A C 1
ATOM 712 O O . LEU A 1 92 ? -3.974 -2.389 -0.574 1.00 97.06 92 LEU A O 1
ATOM 716 N N . LEU A 1 93 ? -3.817 -0.286 0.228 1.00 97.00 93 LEU A N 1
ATOM 717 C CA . LEU A 1 93 ? -4.359 0.404 -0.936 1.00 97.00 93 LEU A CA 1
ATOM 718 C C . LEU A 1 93 ? -3.225 0.796 -1.887 1.00 97.00 93 LEU A C 1
ATOM 720 O O . LEU A 1 93 ? -2.410 1.662 -1.555 1.00 97.00 93 LEU A O 1
ATOM 724 N N . ILE A 1 94 ? -3.177 0.190 -3.074 1.00 96.19 94 ILE A N 1
ATOM 725 C CA . ILE A 1 94 ? -2.158 0.480 -4.084 1.00 96.19 94 ILE A CA 1
ATOM 726 C C . ILE A 1 94 ? -2.714 1.414 -5.155 1.00 96.19 94 ILE A C 1
ATOM 728 O O . ILE A 1 94 ? -3.590 1.055 -5.937 1.00 96.19 94 ILE A O 1
ATOM 732 N N . GLU A 1 95 ? -2.143 2.612 -5.255 1.00 95.25 95 GLU A N 1
ATOM 733 C CA . GLU A 1 95 ? -2.567 3.609 -6.236 1.00 95.25 95 GLU A CA 1
ATOM 734 C C . GLU A 1 95 ? -1.568 3.780 -7.385 1.00 95.25 95 GLU A C 1
ATOM 736 O O . GLU A 1 95 ? -0.346 3.777 -7.216 1.00 95.25 95 GLU A O 1
ATOM 741 N N . GLY A 1 96 ? -2.092 3.984 -8.592 1.00 93.75 96 GLY A N 1
ATOM 742 C CA . GLY A 1 96 ? -1.283 4.332 -9.752 1.00 93.75 96 GLY A CA 1
ATOM 743 C C . GLY A 1 96 ? -1.890 3.864 -11.064 1.00 93.75 96 GLY A C 1
ATOM 744 O O . GLY A 1 96 ? -2.566 2.844 -11.146 1.00 93.75 96 GLY A O 1
ATOM 745 N N . THR A 1 97 ? -1.614 4.612 -12.129 1.00 95.75 97 THR A N 1
ATOM 746 C CA . THR A 1 97 ? -1.925 4.177 -13.491 1.00 95.75 97 THR A CA 1
ATOM 747 C C . THR A 1 97 ? -0.772 3.340 -14.027 1.00 95.75 97 THR A C 1
ATOM 749 O O . THR A 1 97 ? 0.374 3.791 -14.029 1.00 95.75 97 THR A O 1
ATOM 752 N N . TYR A 1 98 ? -1.069 2.146 -14.527 1.00 96.88 98 TYR A N 1
ATOM 753 C CA . TYR A 1 98 ? -0.080 1.302 -15.183 1.00 96.88 98 TYR A CA 1
ATOM 754 C C . TYR A 1 98 ? -0.682 0.545 -16.365 1.00 96.88 98 TYR A C 1
ATOM 756 O O . TYR A 1 98 ? -1.897 0.450 -16.525 1.00 96.88 98 TYR A O 1
ATOM 764 N N . ARG A 1 99 ? 0.197 -0.008 -17.196 1.00 97.44 99 ARG A N 1
ATOM 765 C CA . ARG A 1 99 ? -0.132 -1.032 -18.190 1.00 97.44 99 ARG A CA 1
ATOM 766 C C . ARG A 1 99 ? 0.985 -2.065 -18.247 1.00 97.44 99 ARG A C 1
ATOM 768 O O . ARG A 1 99 ? 2.097 -1.787 -17.807 1.00 97.44 99 ARG A O 1
ATOM 775 N N . VAL A 1 100 ? 0.715 -3.232 -18.814 1.00 97.75 100 VAL A N 1
ATOM 776 C CA . VAL A 1 100 ? 1.732 -4.270 -19.021 1.00 97.75 100 VAL A CA 1
ATOM 777 C C . VAL A 1 100 ? 2.251 -4.182 -20.454 1.00 97.75 100 VAL A C 1
ATOM 779 O O . VAL A 1 100 ? 1.464 -4.061 -21.392 1.00 97.75 100 VAL A O 1
ATOM 782 N N . ASN A 1 101 ? 3.571 -4.223 -20.636 1.00 97.00 101 ASN A N 1
ATOM 783 C CA . ASN A 1 101 ? 4.147 -4.573 -21.930 1.00 97.00 101 ASN A CA 1
ATOM 784 C C . ASN A 1 101 ? 4.046 -6.095 -22.086 1.00 97.00 101 ASN A C 1
ATOM 786 O O . ASN A 1 101 ? 4.734 -6.819 -21.374 1.00 97.00 101 ASN A O 1
ATOM 790 N N . TRP A 1 102 ? 3.183 -6.580 -22.977 1.00 94.88 102 TRP A N 1
ATOM 791 C CA . TRP A 1 102 ? 2.918 -8.015 -23.117 1.00 94.88 102 TRP A CA 1
ATOM 792 C C . TRP A 1 102 ? 4.075 -8.809 -23.727 1.00 94.88 102 TRP A C 1
ATOM 794 O O . TRP A 1 102 ? 4.184 -9.997 -23.439 1.00 94.88 102 TRP A O 1
ATOM 804 N N . ASP A 1 103 ? 4.974 -8.162 -24.472 1.00 96.38 103 ASP A N 1
ATOM 805 C CA . ASP A 1 103 ? 6.148 -8.829 -25.047 1.00 96.38 103 ASP A CA 1
ATOM 806 C C . ASP A 1 103 ? 7.191 -9.162 -23.971 1.00 96.38 103 ASP A C 1
ATOM 808 O O . ASP A 1 103 ? 7.875 -10.180 -24.042 1.00 96.38 103 ASP A O 1
ATOM 812 N N . THR A 1 104 ? 7.311 -8.307 -22.948 1.00 94.88 104 THR A N 1
ATOM 813 C CA . THR A 1 104 ? 8.333 -8.438 -21.893 1.00 94.88 104 THR A CA 1
ATOM 814 C C . THR A 1 104 ? 7.761 -8.782 -20.517 1.00 94.88 104 THR A C 1
ATOM 816 O O . THR A 1 104 ? 8.507 -9.117 -19.600 1.00 94.88 104 THR A O 1
ATOM 819 N N . GLY A 1 105 ? 6.446 -8.659 -20.328 1.00 96.19 105 GLY A N 1
ATOM 820 C CA . GLY A 1 105 ? 5.764 -8.763 -19.036 1.00 96.19 105 GLY A CA 1
ATOM 821 C C . GLY A 1 105 ? 6.032 -7.597 -18.073 1.00 96.19 105 GLY A C 1
ATOM 822 O O . GLY A 1 105 ? 5.621 -7.660 -16.912 1.00 96.19 105 GLY A O 1
ATOM 823 N N . THR A 1 106 ? 6.730 -6.544 -18.512 1.00 97.12 106 THR A N 1
ATOM 824 C CA . THR A 1 106 ? 7.157 -5.419 -17.662 1.00 97.12 106 THR A CA 1
ATOM 825 C C . THR A 1 106 ? 6.005 -4.458 -17.381 1.00 97.12 106 THR A C 1
ATOM 827 O O . THR A 1 106 ? 5.216 -4.140 -18.274 1.00 97.12 106 THR A O 1
ATOM 830 N N . ILE A 1 107 ? 5.925 -3.950 -16.150 1.00 97.44 107 ILE A N 1
ATOM 831 C CA . ILE A 1 107 ? 4.988 -2.879 -15.799 1.00 97.44 107 ILE A CA 1
ATOM 832 C C . ILE A 1 107 ? 5.477 -1.565 -16.411 1.00 97.44 107 ILE A C 1
ATOM 834 O O . ILE A 1 107 ? 6.646 -1.210 -16.297 1.00 97.44 107 ILE A O 1
ATOM 838 N N . MET A 1 108 ? 4.569 -0.818 -17.027 1.00 97.62 108 MET A N 1
ATOM 839 C CA . MET A 1 108 ? 4.815 0.489 -17.622 1.00 97.62 108 MET A CA 1
ATOM 840 C C . MET A 1 108 ? 3.951 1.537 -16.918 1.00 97.62 108 MET A C 1
ATOM 842 O O . MET A 1 108 ? 2.750 1.329 -16.753 1.00 97.62 108 MET A O 1
ATOM 846 N N . VAL A 1 109 ? 4.535 2.679 -16.564 1.00 96.81 109 VAL A N 1
ATOM 847 C CA . VAL A 1 109 ? 3.842 3.813 -15.925 1.00 96.81 109 VAL A CA 1
ATOM 848 C C . VAL A 1 109 ? 3.890 5.054 -16.820 1.00 96.81 109 VAL A C 1
ATOM 850 O O . VAL A 1 109 ? 4.847 5.208 -17.591 1.00 96.81 109 VAL A O 1
ATOM 853 N N . PRO A 1 110 ? 2.879 5.940 -16.763 1.00 96.19 110 PRO A N 1
ATOM 854 C CA . PRO A 1 110 ? 2.890 7.169 -17.542 1.00 96.19 110 PRO A CA 1
ATOM 855 C C . PRO A 1 110 ? 3.987 8.114 -17.030 1.00 96.19 110 PRO A C 1
ATOM 857 O O . PRO A 1 110 ? 4.065 8.412 -15.838 1.00 96.19 110 PRO A O 1
ATOM 860 N N . ARG A 1 111 ? 4.834 8.608 -17.938 1.00 93.00 111 ARG A N 1
ATOM 861 C CA . ARG A 1 111 ? 5.818 9.667 -17.673 1.00 93.00 111 ARG A CA 1
ATOM 862 C C . ARG A 1 111 ? 5.828 10.663 -18.826 1.00 93.00 111 ARG A C 1
ATOM 864 O O . ARG A 1 111 ? 6.193 10.335 -19.956 1.00 93.00 111 ARG A O 1
ATOM 871 N N . GLY A 1 112 ? 5.426 11.900 -18.539 1.00 91.56 112 GLY A N 1
ATOM 872 C CA . GLY A 1 112 ? 5.252 12.930 -19.561 1.00 91.56 112 GLY A CA 1
ATOM 873 C C . GLY A 1 112 ? 4.235 12.491 -20.617 1.00 91.56 112 GLY A C 1
ATOM 874 O O . GLY A 1 112 ? 3.096 12.178 -20.290 1.00 91.56 112 GLY A O 1
ATOM 875 N N . LYS A 1 113 ? 4.654 12.451 -21.887 1.00 92.50 113 LYS A N 1
ATOM 876 C CA . LYS A 1 113 ? 3.809 12.017 -23.017 1.00 92.50 113 LYS A CA 1
ATOM 877 C C . LYS A 1 113 ? 3.911 10.518 -23.331 1.00 92.50 113 LYS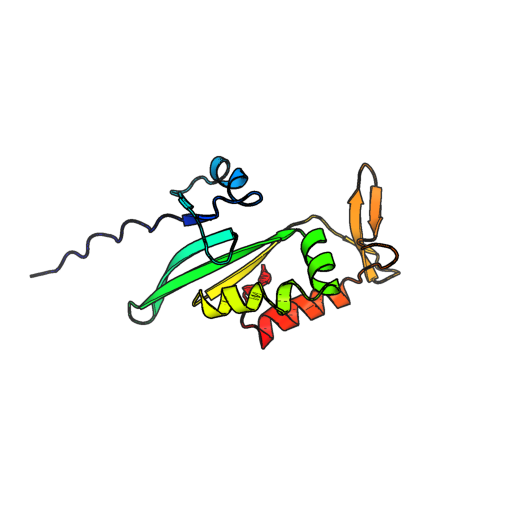 A C 1
ATOM 879 O O . LYS A 1 113 ? 3.288 10.060 -24.284 1.00 92.50 113 LYS A O 1
ATOM 884 N N . GLY A 1 114 ? 4.726 9.767 -22.590 1.00 95.88 114 GLY A N 1
ATOM 885 C CA . GLY A 1 114 ? 5.058 8.380 -22.901 1.00 95.88 114 GLY A CA 1
ATOM 886 C C . GLY A 1 114 ? 4.777 7.414 -21.760 1.00 95.88 114 GLY A C 1
ATOM 887 O O . GLY A 1 114 ? 4.407 7.795 -20.651 1.00 95.88 114 GLY A O 1
ATOM 888 N N . TRP A 1 115 ? 4.997 6.138 -22.054 1.00 97.12 115 TRP A N 1
ATOM 889 C CA . TRP A 1 115 ? 4.967 5.061 -21.076 1.00 97.12 115 TRP A CA 1
ATOM 890 C C . TRP A 1 115 ? 6.375 4.518 -20.921 1.00 97.12 115 TRP A C 1
ATOM 892 O O . TRP A 1 115 ? 7.006 4.156 -21.913 1.00 97.12 115 TRP A O 1
ATOM 902 N N . THR A 1 116 ? 6.852 4.441 -19.687 1.00 95.62 116 THR A N 1
ATOM 903 C CA . THR A 1 116 ? 8.210 3.984 -19.380 1.00 95.62 116 THR A CA 1
ATOM 904 C C . THR A 1 116 ? 8.163 2.787 -18.443 1.00 95.62 116 THR A C 1
ATOM 906 O O . THR A 1 116 ? 7.258 2.746 -17.602 1.00 95.62 116 THR A O 1
ATOM 909 N N . PRO A 1 117 ? 9.128 1.856 -18.524 1.00 95.88 117 PRO A N 1
ATOM 910 C CA . PRO A 1 117 ? 9.224 0.760 -17.570 1.00 95.88 117 PRO A CA 1
ATOM 911 C C . PRO A 1 117 ? 9.246 1.270 -16.128 1.00 95.88 117 PRO A C 1
ATOM 913 O O . PRO A 1 117 ? 9.958 2.224 -15.805 1.00 95.88 117 PRO A O 1
ATOM 916 N N . LEU A 1 118 ? 8.456 0.637 -15.265 1.00 94.50 118 LEU A N 1
ATOM 917 C CA . LEU A 1 118 ? 8.530 0.838 -13.830 1.00 94.50 118 LEU A CA 1
ATOM 918 C C . LEU A 1 118 ? 9.790 0.147 -13.316 1.00 94.50 118 LEU A C 1
ATOM 920 O O . LEU A 1 118 ? 9.970 -1.063 -13.477 1.00 94.50 118 LEU A O 1
ATOM 924 N N . GLY A 1 119 ? 10.660 0.931 -12.698 1.00 86.88 119 GLY A N 1
ATOM 925 C CA . GLY A 1 119 ? 11.943 0.450 -12.231 1.00 86.88 119 GLY A CA 1
ATOM 926 C C . GLY A 1 119 ? 12.540 1.321 -11.143 1.00 86.88 119 GLY A C 1
ATOM 927 O O . GLY A 1 119 ? 12.128 2.465 -10.938 1.00 86.88 119 GLY A O 1
ATOM 928 N N . PHE A 1 120 ? 13.535 0.750 -10.477 1.00 79.12 120 PHE A N 1
ATOM 929 C CA . PHE A 1 120 ? 14.367 1.413 -9.488 1.00 79.12 120 PHE A CA 1
ATOM 930 C C . PHE A 1 120 ? 15.836 1.151 -9.832 1.00 79.12 120 PHE A C 1
ATOM 932 O O . PHE A 1 120 ? 16.291 0.004 -9.893 1.00 79.12 120 PHE A O 1
ATOM 939 N N . GLY A 1 121 ? 16.581 2.220 -10.122 1.00 81.12 121 GLY A N 1
ATOM 940 C CA . GLY A 1 121 ? 17.911 2.106 -10.720 1.00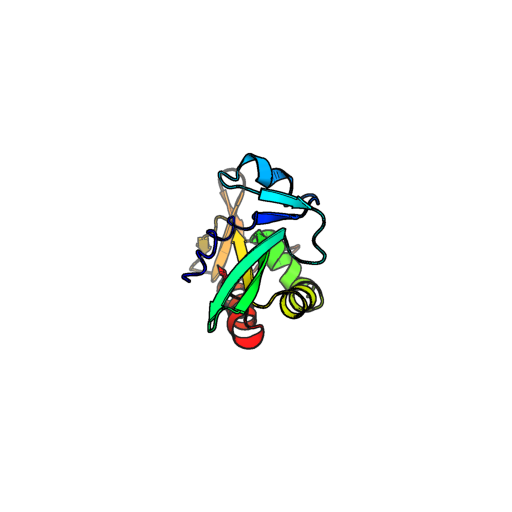 81.12 121 GLY A CA 1
ATOM 941 C C . GLY A 1 121 ? 17.859 1.382 -12.071 1.00 81.12 121 GLY A C 1
ATOM 942 O O . GLY A 1 121 ? 17.048 1.721 -12.930 1.00 81.12 121 GLY A O 1
ATOM 943 N N . ALA A 1 122 ? 18.715 0.374 -12.252 1.00 82.62 122 ALA A N 1
ATOM 944 C CA . ALA A 1 122 ? 18.755 -0.444 -13.468 1.00 82.62 122 ALA A CA 1
ATOM 945 C C . ALA A 1 122 ? 17.707 -1.577 -13.496 1.00 82.62 122 ALA A C 1
ATOM 947 O O . ALA A 1 122 ? 17.532 -2.224 -14.528 1.00 82.62 122 ALA A O 1
ATOM 948 N N . ARG A 1 123 ? 17.021 -1.849 -12.375 1.00 90.06 123 ARG A N 1
ATOM 949 C CA . ARG A 1 123 ? 16.050 -2.945 -12.278 1.00 90.06 123 ARG A CA 1
ATOM 950 C C . ARG A 1 123 ? 14.679 -2.485 -12.758 1.00 90.06 123 ARG A C 1
ATOM 952 O O . ARG A 1 123 ? 14.199 -1.435 -12.341 1.00 90.06 123 ARG A O 1
ATOM 959 N N . THR A 1 124 ? 14.025 -3.315 -13.564 1.00 93.00 124 THR A N 1
ATOM 960 C CA . THR A 1 124 ? 12.602 -3.180 -13.906 1.00 93.00 124 THR A CA 1
ATOM 961 C C . THR A 1 124 ? 11.794 -4.283 -13.232 1.00 93.00 124 THR A C 1
ATOM 963 O O . THR A 1 124 ? 12.354 -5.311 -12.847 1.00 93.00 124 THR A O 1
ATOM 966 N N . PHE A 1 125 ? 10.493 -4.056 -13.063 1.00 95.56 125 PHE A N 1
ATOM 967 C CA . PHE A 1 125 ? 9.597 -5.010 -12.413 1.00 95.56 125 PHE A CA 1
ATOM 968 C C . PHE A 1 125 ? 8.579 -5.564 -13.404 1.00 95.56 125 PHE A C 1
ATOM 970 O O . PHE A 1 125 ? 7.906 -4.821 -14.128 1.00 95.56 125 PHE A O 1
ATOM 977 N N . SER A 1 126 ? 8.456 -6.886 -13.426 1.00 96.31 126 SER A N 1
ATOM 978 C CA . SER A 1 126 ? 7.384 -7.560 -14.145 1.00 96.31 126 SER A CA 1
ATOM 979 C C . SER A 1 126 ? 6.071 -7.488 -13.372 1.00 96.31 126 SER A C 1
ATOM 981 O O . SER A 1 126 ? 6.045 -7.432 -12.140 1.00 96.31 126 SER A O 1
ATOM 983 N N . TYR A 1 127 ? 4.958 -7.551 -14.102 1.00 96.81 127 TYR A N 1
ATOM 984 C CA . TYR A 1 127 ? 3.631 -7.653 -13.495 1.00 96.81 127 TYR A CA 1
ATOM 985 C C . TYR A 1 127 ? 3.537 -8.873 -12.574 1.00 96.81 127 TYR A C 1
ATOM 987 O O . TYR A 1 127 ? 3.016 -8.781 -11.467 1.00 96.81 127 TYR A O 1
ATOM 995 N N . ARG A 1 128 ? 4.111 -10.002 -13.006 1.00 96.94 128 ARG A N 1
ATOM 996 C CA . ARG A 1 128 ? 4.114 -11.254 -12.246 1.00 96.94 128 ARG A CA 1
ATOM 997 C C . ARG A 1 128 ? 4.829 -11.118 -10.904 1.00 96.94 128 ARG A C 1
ATOM 999 O O . ARG A 1 128 ? 4.318 -11.618 -9.912 1.00 96.94 128 ARG A O 1
ATOM 1006 N N . GLU A 1 129 ? 5.988 -10.461 -10.861 1.00 95.69 129 GLU A N 1
ATOM 1007 C CA . GLU A 1 129 ? 6.718 -10.248 -9.604 1.00 95.69 129 GLU A CA 1
ATOM 1008 C C . GLU A 1 129 ? 5.891 -9.435 -8.604 1.00 95.69 129 GLU A C 1
ATOM 1010 O O . GLU A 1 129 ? 5.761 -9.840 -7.450 1.00 95.69 129 GLU A O 1
ATOM 1015 N N . VAL A 1 130 ? 5.300 -8.320 -9.046 1.00 95.75 130 VAL A N 1
ATOM 1016 C CA . VAL A 1 130 ? 4.479 -7.463 -8.176 1.00 95.75 130 VAL A CA 1
ATOM 1017 C C . VAL A 1 130 ? 3.204 -8.182 -7.737 1.00 95.75 130 VAL A C 1
ATOM 1019 O O . VAL A 1 130 ? 2.884 -8.177 -6.552 1.00 95.75 130 VAL A O 1
ATOM 1022 N N . ALA A 1 131 ? 2.514 -8.864 -8.653 1.00 96.44 131 ALA A N 1
ATOM 1023 C CA . ALA A 1 131 ? 1.308 -9.625 -8.337 1.00 96.44 131 ALA A CA 1
ATOM 1024 C C . ALA A 1 131 ? 1.588 -10.760 -7.339 1.00 96.44 131 ALA A C 1
ATOM 1026 O O . ALA A 1 131 ? 0.855 -10.922 -6.369 1.00 96.44 131 ALA A O 1
ATOM 1027 N N . ASN A 1 132 ? 2.675 -11.516 -7.522 1.00 96.88 132 ASN A N 1
ATOM 1028 C CA . ASN A 1 132 ? 3.056 -12.585 -6.596 1.00 96.88 132 ASN A CA 1
ATOM 1029 C C . ASN A 1 132 ? 3.410 -12.046 -5.209 1.00 96.88 132 ASN A C 1
ATOM 1031 O O . ASN A 1 132 ? 3.054 -12.657 -4.201 1.00 96.88 132 ASN A O 1
ATOM 1035 N N . PHE A 1 133 ? 4.090 -10.901 -5.147 1.00 95.62 133 PHE A N 1
ATOM 1036 C CA . PHE A 1 133 ? 4.375 -10.243 -3.881 1.00 95.62 133 PHE A CA 1
ATOM 1037 C C . PHE A 1 133 ? 3.084 -9.819 -3.169 1.00 95.62 133 PHE A C 1
ATOM 1039 O O . PHE A 1 133 ? 2.878 -10.201 -2.021 1.00 95.62 133 PHE A O 1
ATOM 1046 N N . LEU A 1 134 ? 2.176 -9.120 -3.857 1.00 95.94 134 LEU A N 1
ATOM 1047 C CA . LEU A 1 134 ? 0.888 -8.707 -3.288 1.00 95.94 134 LEU A CA 1
ATOM 1048 C C . LEU A 1 134 ? 0.032 -9.905 -2.854 1.00 95.94 134 LEU A C 1
ATOM 1050 O O . LEU A 1 134 ? -0.521 -9.888 -1.759 1.00 95.94 134 LEU A O 1
ATOM 1054 N N . ASN A 1 135 ? -0.004 -10.981 -3.646 1.00 96.88 135 ASN A N 1
ATOM 1055 C CA . ASN A 1 135 ? -0.676 -12.230 -3.274 1.00 96.88 135 ASN A CA 1
ATOM 1056 C C . ASN A 1 135 ? -0.068 -12.864 -2.020 1.00 96.88 135 ASN A C 1
ATOM 1058 O O . ASN A 1 135 ? -0.790 -13.418 -1.197 1.00 96.88 135 ASN A O 1
ATOM 1062 N N . THR A 1 136 ? 1.251 -12.771 -1.850 1.00 95.31 136 THR A N 1
ATOM 1063 C CA . THR A 1 136 ? 1.919 -13.257 -0.638 1.00 95.31 136 THR A CA 1
ATOM 1064 C C . THR A 1 136 ? 1.480 -12.444 0.575 1.00 95.31 136 THR A C 1
ATOM 1066 O O . THR A 1 136 ? 1.137 -13.029 1.599 1.00 95.31 136 THR A O 1
ATOM 1069 N N . LEU A 1 137 ? 1.423 -11.113 0.458 1.00 94.38 137 LEU A N 1
ATOM 1070 C CA . LEU A 1 137 ? 0.916 -10.258 1.534 1.00 94.38 137 LEU A CA 1
ATOM 1071 C C . LEU A 1 137 ? -0.548 -10.568 1.860 1.00 94.38 137 LEU A C 1
ATOM 1073 O O . LEU A 1 137 ? -0.905 -10.643 3.032 1.00 94.38 137 LEU A O 1
ATOM 1077 N N . ALA A 1 138 ? -1.371 -10.811 0.841 1.00 95.81 138 ALA A N 1
ATOM 1078 C CA . ALA A 1 138 ? -2.780 -11.110 1.036 1.00 95.81 138 ALA A CA 1
ATOM 1079 C C . ALA A 1 138 ? -3.018 -12.452 1.736 1.00 95.81 138 ALA A C 1
ATOM 1081 O O . ALA A 1 138 ? -3.770 -12.523 2.702 1.00 95.81 138 ALA A O 1
ATOM 1082 N N . ILE A 1 139 ? -2.354 -13.512 1.272 1.00 95.50 139 ILE A N 1
ATOM 1083 C CA . ILE A 1 139 ? -2.604 -14.877 1.750 1.00 95.50 139 ILE A CA 1
ATOM 1084 C C . ILE A 1 139 ? -1.855 -15.157 3.054 1.00 95.50 139 ILE A C 1
ATOM 1086 O O . ILE A 1 139 ? -2.425 -15.724 3.979 1.00 95.50 139 ILE A O 1
ATOM 1090 N N . ILE A 1 140 ? -0.573 -14.794 3.123 1.00 93.00 140 ILE A N 1
ATOM 1091 C CA . ILE A 1 140 ? 0.284 -15.120 4.270 1.00 93.00 140 ILE A CA 1
ATOM 1092 C C . ILE A 1 140 ? 0.213 -14.026 5.331 1.00 93.00 140 ILE A C 1
ATOM 1094 O O . ILE A 1 140 ? 0.194 -14.327 6.519 1.00 93.00 140 ILE A O 1
ATOM 1098 N N . GLY A 1 141 ? 0.170 -12.761 4.908 1.00 91.00 141 GLY A N 1
ATOM 1099 C CA . GLY A 1 141 ? 0.090 -11.615 5.815 1.00 91.00 141 GLY A CA 1
ATOM 1100 C C . GLY A 1 141 ? -1.324 -11.298 6.303 1.00 91.00 141 GLY A C 1
ATOM 1101 O O . GLY A 1 141 ? -1.462 -10.438 7.163 1.00 91.00 141 GLY A O 1
ATOM 1102 N N . ASN A 1 142 ? -2.356 -11.965 5.767 1.00 93.88 142 ASN A N 1
ATOM 1103 C CA . ASN A 1 142 ? -3.769 -11.672 6.035 1.00 93.88 142 ASN A CA 1
ATOM 1104 C C . ASN A 1 142 ? -4.129 -10.189 5.800 1.00 93.88 142 ASN A C 1
ATOM 1106 O O . ASN A 1 142 ? -4.828 -9.557 6.590 1.00 93.88 142 ASN A O 1
ATOM 1110 N N . VAL A 1 143 ? -3.604 -9.619 4.712 1.00 96.00 143 VAL A N 1
ATOM 1111 C CA . VAL A 1 143 ? -3.783 -8.206 4.350 1.00 96.00 143 VAL A CA 1
ATOM 1112 C C . VAL A 1 143 ? -4.757 -8.082 3.187 1.00 96.00 143 VAL A C 1
ATOM 1114 O O . VAL A 1 143 ? -4.614 -8.728 2.152 1.00 96.00 143 VAL A O 1
ATOM 1117 N N . HIS A 1 144 ? -5.725 -7.185 3.298 1.00 97.25 144 HIS A N 1
ATOM 1118 C CA . HIS A 1 144 ? -6.652 -6.906 2.210 1.00 97.25 144 HIS A CA 1
ATOM 1119 C C . HIS A 1 144 ? -6.002 -5.953 1.199 1.00 97.25 144 HIS A C 1
ATOM 1121 O O . HIS A 1 144 ? -5.900 -4.753 1.438 1.00 97.25 144 HIS A O 1
ATOM 1127 N N . VAL A 1 145 ? -5.538 -6.486 0.068 1.00 96.25 145 VAL A N 1
ATOM 1128 C CA . VAL A 1 145 ? -4.948 -5.680 -1.014 1.00 96.25 145 VAL A CA 1
ATOM 1129 C C . VAL A 1 145 ? -6.051 -5.134 -1.920 1.00 96.25 145 VAL A C 1
ATOM 1131 O O . VAL A 1 145 ? -6.895 -5.907 -2.382 1.00 96.25 145 VAL A O 1
ATOM 1134 N N . TRP A 1 146 ? -6.026 -3.825 -2.187 1.00 89.69 146 TRP A N 1
ATOM 1135 C CA . TRP A 1 146 ? -6.990 -3.132 -3.049 1.00 89.69 146 TRP A CA 1
ATOM 1136 C C . TRP A 1 146 ? -6.304 -2.196 -4.043 1.00 89.69 146 TRP A C 1
ATOM 1138 O O . TRP A 1 146 ? -5.324 -1.525 -3.643 1.00 89.69 146 TRP A O 1
#

InterPro domains:
  IPR006166 ERCC4 domain [PF02732] (24-97)
  IPR006166 ERCC4 domain [SM00891] (12-98)
  IPR011335 Restriction endonuclease type II-like [SSF52980] (13-100)

pLDDT: mean 90.53, std 12.22, range [43.16, 98.19]

Secondary structure (DSSP, 8-state):
----------PPEEEE-STTTGGGGGG--S-EEEE--SSSSEEEEEE-GGGPEEEEEEEEEEHHHHHHHHHH-HIIIIIHHHHHHH-SEEEEEEE---EE-TTT-BEEEEETTEEEE-EETTEE-BHHHHHHHHHHHHHTS-EEE-

Foldseek 3Di:
DDPPPDPPPQWAKEAEQDPPTVVCPVVDPGGHDHDHDPAAGIWGWDQDPPRDIWIEGEHEDEPLRLVVCVVVVVCVPPRLVVRVVPGVAYEYEYDFDWDAPPVVQFIWHDDDPDTDFRDDPPDGDGPVRSVVVVVCCVPVVVYHYD

Radius of gyration: 18.41 Å; chains: 1; bounding box: 56×34×54 Å

Organism: NCBI:txid1070528